Protein AF-A0A812UR69-F1 (afdb_monomer_lite)

Foldseek 3Di:
DPPLPPPDLVDKFKFFQQDQDPVQRWTFTDGPNCCSNLVGTEIEHPVQCPVVHDHQFIWIFGADPVDNGRYTHPIDTPGGRVVSVVVVVVVVVPDDDDDDDD

Secondary structure (DSSP, 8-state):
--------TTS-EEEEEEEEETTTTEEEEE-HHHHHHHSS-EEE-GGG-TT---TTEEEEEEE-TTSSS-BEEEEEEEEE-HHHHHHHHHHHHSSS------

Radius of gyration: 15.51 Å; chains: 1; bounding box: 27×39×50 Å

Structure (mmCIF, N/CA/C/O backbone):
data_AF-A0A812UR69-F1
#
_entry.id   AF-A0A812UR69-F1
#
loop_
_atom_site.group_PDB
_atom_site.id
_atom_site.type_symbol
_atom_site.label_atom_id
_atom_site.label_alt_id
_atom_site.label_comp_id
_atom_site.label_asym_id
_atom_site.label_entity_id
_atom_site.label_seq_id
_atom_site.pdbx_PDB_ins_code
_atom_site.Cartn_x
_atom_site.Cartn_y
_atom_site.Cartn_z
_atom_site.occupancy
_atom_site.B_iso_or_equiv
_atom_site.auth_seq_id
_atom_site.auth_comp_id
_atom_site.auth_asym_id
_atom_site.auth_atom_id
_atom_site.pdbx_PDB_model_num
ATOM 1 N N . ALA A 1 1 ? -16.134 -11.271 21.645 1.00 39.16 1 ALA A N 1
ATOM 2 C CA . ALA A 1 1 ? -16.160 -10.277 20.554 1.00 39.16 1 ALA A CA 1
ATOM 3 C C . ALA A 1 1 ? -14.962 -9.356 20.738 1.00 39.16 1 ALA A C 1
ATOM 5 O O . ALA A 1 1 ? -14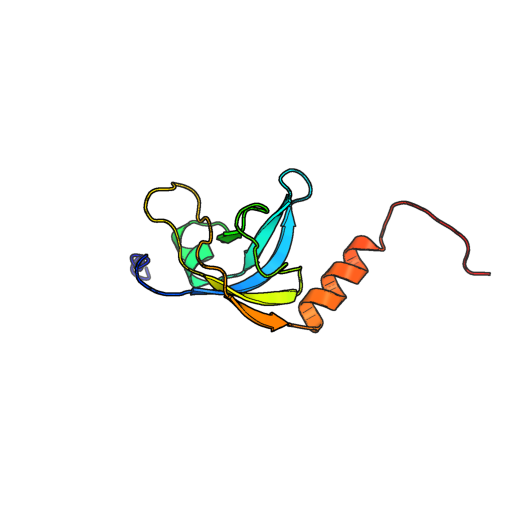.861 -8.740 21.791 1.00 39.16 1 ALA A O 1
ATOM 6 N N . ALA A 1 2 ? -14.002 -9.348 19.810 1.00 41.44 2 ALA A N 1
ATOM 7 C CA . ALA A 1 2 ? -12.871 -8.422 19.893 1.00 41.44 2 ALA A CA 1
ATOM 8 C C . ALA A 1 2 ? -13.381 -6.985 19.668 1.00 41.44 2 ALA A C 1
ATOM 10 O O . ALA A 1 2 ? -14.244 -6.801 18.805 1.00 41.44 2 ALA A O 1
ATOM 11 N N . PRO A 1 3 ? -12.907 -5.982 20.427 1.00 45.78 3 PRO A N 1
ATOM 12 C CA . PRO A 1 3 ? -13.348 -4.608 20.242 1.00 45.78 3 PRO A CA 1
ATOM 13 C C . PRO A 1 3 ? -12.934 -4.141 18.846 1.00 45.78 3 PRO A C 1
ATOM 15 O O . PRO A 1 3 ? -11.768 -4.279 18.463 1.00 45.78 3 PRO A O 1
ATOM 18 N N . ALA A 1 4 ? -13.900 -3.611 18.091 1.00 49.97 4 ALA A N 1
ATOM 19 C CA . ALA A 1 4 ? -13.674 -2.946 16.816 1.00 49.97 4 ALA A CA 1
ATOM 20 C C . ALA A 1 4 ? -12.647 -1.834 17.044 1.00 49.97 4 ALA A C 1
ATOM 22 O O . ALA A 1 4 ? -12.959 -0.766 17.567 1.00 49.97 4 ALA A O 1
ATOM 23 N N . SER A 1 5 ? -11.385 -2.145 16.763 1.00 54.41 5 SER A N 1
ATOM 24 C CA . SER A 1 5 ? -10.280 -1.231 16.995 1.00 54.41 5 SER A CA 1
ATOM 25 C C . SER A 1 5 ? -10.488 -0.072 16.035 1.00 54.41 5 SER A C 1
ATOM 27 O O . SER A 1 5 ? -10.471 -0.267 14.819 1.00 54.41 5 SER A O 1
ATOM 29 N N . ALA A 1 6 ? -10.784 1.107 16.581 1.00 62.19 6 ALA A N 1
ATOM 30 C CA . ALA A 1 6 ? -10.875 2.330 15.807 1.00 62.19 6 ALA A CA 1
ATOM 31 C C . ALA A 1 6 ? -9.547 2.501 15.062 1.00 62.19 6 ALA A C 1
ATOM 33 O O . ALA A 1 6 ? -8.495 2.626 15.695 1.00 62.19 6 ALA A O 1
ATOM 34 N N . LEU A 1 7 ? -9.574 2.435 13.728 1.00 67.62 7 LEU A N 1
ATOM 35 C CA . LEU A 1 7 ? -8.378 2.699 12.942 1.00 67.62 7 LEU A CA 1
ATOM 36 C C . LEU A 1 7 ? -7.969 4.145 13.190 1.00 67.62 7 LEU A C 1
ATOM 38 O O . LEU A 1 7 ? -8.722 5.080 12.928 1.00 67.62 7 LEU A O 1
ATOM 42 N N . ASN A 1 8 ? -6.771 4.334 13.731 1.00 74.44 8 ASN A N 1
ATOM 43 C CA . ASN A 1 8 ? -6.233 5.666 13.910 1.00 74.44 8 ASN A CA 1
ATOM 44 C C . ASN A 1 8 ? -5.606 6.117 12.589 1.00 74.44 8 ASN A C 1
ATOM 46 O O . ASN A 1 8 ? -4.471 5.766 12.279 1.00 74.44 8 ASN A O 1
ATOM 50 N N . PHE A 1 9 ? -6.350 6.920 11.833 1.00 72.81 9 PHE A N 1
ATOM 51 C CA . PHE A 1 9 ? -5.942 7.477 10.538 1.00 72.81 9 PHE A CA 1
ATOM 52 C C . PHE A 1 9 ? -4.687 8.366 10.599 1.00 72.81 9 PHE A C 1
ATOM 54 O O . PHE A 1 9 ? -4.120 8.711 9.567 1.00 72.81 9 PHE A O 1
ATOM 61 N N . LYS A 1 10 ? -4.220 8.739 11.801 1.00 76.94 10 LYS A N 1
ATOM 62 C CA . LYS A 1 10 ? -2.944 9.451 11.984 1.00 76.94 10 LYS A CA 1
ATOM 63 C C . LYS A 1 10 ? -1.726 8.524 11.966 1.00 76.94 10 LYS A C 1
ATOM 65 O O . LYS A 1 10 ? -0.602 9.021 11.915 1.00 76.94 10 LYS A O 1
ATOM 70 N N . LEU A 1 11 ? -1.930 7.211 12.053 1.00 82.62 11 LEU A N 1
ATOM 71 C CA . LEU A 1 11 ? -0.857 6.226 12.014 1.00 82.62 11 LEU A CA 1
ATOM 72 C C . LEU A 1 11 ? -0.485 5.883 10.573 1.00 82.62 11 LEU A C 1
ATOM 74 O O . LEU A 1 11 ? -1.294 5.981 9.650 1.00 82.62 11 LEU A O 1
ATOM 78 N N . SER A 1 12 ? 0.762 5.464 10.406 1.00 86.94 12 SER A N 1
ATOM 79 C CA . SER A 1 12 ? 1.225 4.843 9.174 1.00 86.94 12 SER A CA 1
ATOM 80 C C . SER A 1 12 ? 0.951 3.340 9.237 1.00 86.94 12 SER A C 1
ATOM 82 O O . SER A 1 12 ? 1.267 2.690 10.233 1.00 86.94 12 SER A O 1
ATOM 84 N N . PHE A 1 13 ? 0.380 2.797 8.171 1.00 88.75 13 PHE A N 1
ATOM 85 C CA . PHE A 1 13 ? 0.130 1.375 7.978 1.00 88.75 13 PHE A CA 1
ATOM 86 C C . PHE A 1 13 ? 1.149 0.822 6.994 1.00 88.75 13 PHE A C 1
ATOM 88 O O . PHE A 1 13 ? 1.519 1.503 6.046 1.00 88.75 13 PHE A O 1
ATOM 95 N N . SER A 1 14 ? 1.599 -0.407 7.218 1.00 89.06 14 SER A N 1
ATOM 96 C CA . SER A 1 14 ? 2.445 -1.131 6.272 1.00 89.06 14 SER A CA 1
ATOM 97 C C . SER A 1 14 ? 1.651 -2.288 5.689 1.00 89.06 14 SER A C 1
ATOM 99 O O . SER A 1 14 ? 0.847 -2.911 6.393 1.00 89.06 14 SER A O 1
ATOM 101 N N . GLY A 1 15 ? 1.862 -2.558 4.412 1.00 90.06 15 GLY A N 1
ATOM 102 C CA . GLY A 1 15 ? 1.247 -3.678 3.726 1.00 90.06 15 GLY A CA 1
ATOM 103 C C . GLY A 1 15 ? 2.004 -4.036 2.461 1.00 90.06 15 GLY A C 1
ATOM 104 O O . GLY A 1 15 ? 2.916 -3.322 2.033 1.00 90.06 15 GLY A O 1
ATOM 105 N N . VAL A 1 16 ? 1.613 -5.162 1.880 1.00 91.88 16 VAL A N 1
ATOM 106 C CA . VAL A 1 16 ? 2.191 -5.661 0.633 1.00 91.88 16 VAL A CA 1
ATOM 107 C C . VAL A 1 16 ? 1.159 -5.492 -0.460 1.00 91.88 16 VAL A C 1
ATOM 109 O O . VAL A 1 16 ? -0.013 -5.818 -0.274 1.00 91.88 16 VAL A O 1
ATOM 112 N N . VAL A 1 17 ? 1.570 -4.958 -1.603 1.00 92.06 17 VAL A N 1
ATOM 113 C CA . VAL A 1 17 ? 0.696 -4.937 -2.772 1.00 92.06 17 VAL A CA 1
ATOM 114 C C . VAL A 1 17 ? 0.507 -6.368 -3.242 1.00 92.06 17 VAL A C 1
ATOM 116 O O . VAL A 1 17 ? 1.463 -7.008 -3.660 1.00 92.06 17 VAL A O 1
ATOM 119 N N . ASN A 1 18 ? -0.723 -6.857 -3.193 1.00 89.44 18 ASN A N 1
ATOM 120 C CA . ASN A 1 18 ? -1.038 -8.233 -3.560 1.00 89.44 18 ASN A C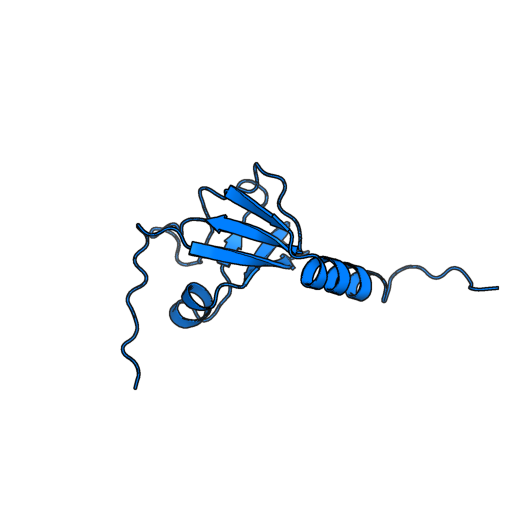A 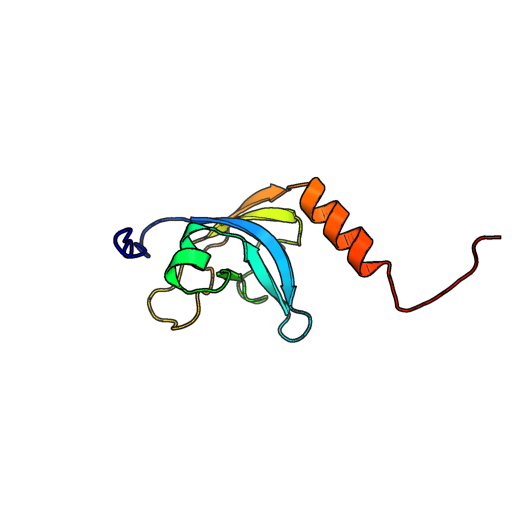1
ATOM 121 C C . ASN A 1 18 ? -1.655 -8.333 -4.961 1.00 89.44 18 ASN A C 1
ATOM 123 O O . ASN A 1 18 ? -1.555 -9.357 -5.622 1.00 89.44 18 ASN A O 1
ATOM 127 N N . ALA A 1 19 ? -2.299 -7.267 -5.436 1.00 87.75 19 ALA A N 1
ATOM 128 C CA . ALA A 1 19 ? -2.923 -7.272 -6.752 1.00 87.75 19 ALA A CA 1
ATOM 129 C C . ALA A 1 19 ? -2.997 -5.869 -7.353 1.00 87.75 19 ALA A C 1
ATOM 131 O O . ALA A 1 19 ? -2.969 -4.864 -6.644 1.00 87.75 19 ALA A O 1
ATOM 132 N N . LEU A 1 20 ? -3.136 -5.812 -8.673 1.00 87.00 20 LEU A N 1
ATOM 133 C CA . LEU A 1 20 ? -3.496 -4.610 -9.414 1.00 87.00 20 LEU A CA 1
ATOM 134 C C . LEU A 1 20 ? -4.918 -4.792 -9.946 1.00 87.00 20 LEU A C 1
ATOM 136 O O . LEU A 1 20 ? -5.217 -5.784 -10.604 1.00 87.00 20 LEU A O 1
ATOM 140 N N . GLU A 1 21 ? -5.801 -3.839 -9.672 1.00 85.94 21 GLU A N 1
ATOM 141 C CA . GLU A 1 21 ? -7.155 -3.826 -10.207 1.00 85.94 21 GLU A CA 1
ATOM 142 C C . GLU A 1 21 ? -7.118 -3.359 -11.676 1.00 85.94 21 GLU A C 1
ATOM 144 O O . GLU A 1 21 ? -6.876 -2.179 -11.940 1.00 85.94 21 GLU A O 1
ATOM 149 N N . PRO A 1 22 ? -7.397 -4.237 -12.659 1.00 76.75 22 PRO A N 1
ATOM 150 C CA . PRO A 1 22 ? -7.188 -3.927 -14.077 1.00 76.75 22 PRO A CA 1
ATOM 151 C C . PRO A 1 22 ? -8.176 -2.889 -14.626 1.00 76.75 22 PRO A C 1
ATOM 153 O O . PRO A 1 22 ? -7.920 -2.268 -15.651 1.00 76.75 22 PRO A O 1
ATOM 156 N N . LYS A 1 23 ? -9.320 -2.691 -13.957 1.00 81.44 23 LYS A N 1
ATOM 157 C CA . LYS A 1 23 ? -10.364 -1.751 -14.400 1.00 81.44 23 LYS A CA 1
ATOM 158 C C . LYS A 1 23 ? -10.047 -0.299 -14.058 1.00 81.44 23 LYS A C 1
ATOM 160 O O . LYS A 1 23 ? -10.392 0.597 -14.819 1.00 81.44 23 LYS A O 1
ATOM 165 N N . SER A 1 24 ? -9.457 -0.072 -12.894 1.00 81.25 24 SER A N 1
ATOM 166 C CA . SER A 1 24 ? -9.188 1.262 -12.349 1.00 81.25 24 SER A CA 1
ATOM 167 C C . SER A 1 24 ? -7.701 1.615 -12.367 1.00 81.25 24 SER A C 1
ATOM 169 O O . SER A 1 24 ? -7.353 2.787 -12.244 1.00 81.25 24 SER A O 1
ATOM 171 N N . GLY A 1 25 ? -6.826 0.613 -12.501 1.00 83.12 25 GLY A N 1
ATOM 172 C CA . GLY A 1 25 ? -5.389 0.755 -12.292 1.00 83.12 25 GLY A CA 1
ATOM 173 C C . GLY A 1 25 ? -5.012 0.931 -10.819 1.00 83.12 25 GLY A C 1
ATOM 174 O O . GLY A 1 25 ? -3.902 1.374 -10.532 1.00 83.12 25 GLY A O 1
ATOM 175 N N . ASN A 1 26 ? -5.922 0.635 -9.882 1.00 89.06 26 ASN A N 1
ATOM 176 C CA . ASN A 1 26 ? -5.653 0.763 -8.453 1.00 89.06 26 ASN A CA 1
ATOM 177 C C . ASN A 1 26 ? -4.851 -0.434 -7.939 1.00 89.06 26 ASN A C 1
ATOM 179 O O . ASN A 1 26 ? -5.201 -1.581 -8.202 1.00 89.06 26 ASN A O 1
ATOM 183 N N . LEU A 1 27 ? -3.819 -0.189 -7.140 1.00 89.56 27 LEU A N 1
ATOM 184 C CA . LEU A 1 27 ? -3.069 -1.260 -6.482 1.00 89.56 27 LEU A CA 1
ATOM 185 C C . LEU A 1 27 ? -3.757 -1.634 -5.174 1.00 89.56 27 LEU A C 1
ATOM 187 O O . LEU A 1 27 ? -4.034 -0.768 -4.346 1.00 89.56 27 LEU A O 1
ATOM 191 N N . LEU A 1 28 ? -4.011 -2.920 -4.983 1.00 91.06 28 LEU A N 1
ATOM 192 C CA . LEU A 1 28 ? -4.617 -3.491 -3.792 1.00 91.06 28 LEU A CA 1
ATOM 193 C C . LEU A 1 28 ? -3.514 -3.897 -2.822 1.00 91.06 28 LEU A C 1
ATOM 195 O O . LEU A 1 28 ? -2.712 -4.790 -3.099 1.00 91.06 28 LEU A O 1
ATOM 199 N N . ILE A 1 29 ? -3.490 -3.234 -1.674 1.00 91.50 29 ILE A N 1
ATOM 200 C CA . ILE A 1 29 ? -2.559 -3.504 -0.592 1.00 91.50 29 ILE A CA 1
ATOM 201 C C . ILE A 1 29 ? -3.242 -4.419 0.416 1.00 91.50 29 ILE A C 1
ATOM 203 O O . ILE A 1 29 ? -4.262 -4.058 1.019 1.00 91.50 29 ILE A O 1
ATOM 207 N N . ASP A 1 30 ? -2.637 -5.576 0.647 1.00 90.25 30 ASP A N 1
ATOM 208 C CA . ASP A 1 30 ? -3.023 -6.435 1.747 1.00 90.25 30 ASP A CA 1
ATOM 209 C C . ASP A 1 30 ? -2.483 -5.861 3.062 1.00 90.25 30 ASP A C 1
ATOM 211 O O . ASP A 1 30 ? -1.276 -5.731 3.289 1.00 90.25 30 ASP A O 1
ATOM 215 N N . CYS A 1 31 ? -3.410 -5.439 3.919 1.00 88.50 31 CYS A N 1
ATOM 216 C CA . CYS A 1 31 ? -3.109 -4.955 5.255 1.00 88.50 31 CYS A CA 1
ATOM 217 C C . CYS A 1 31 ? -4.189 -5.443 6.217 1.00 88.50 31 CYS A C 1
ATOM 219 O O . CYS A 1 31 ? -5.326 -4.963 6.196 1.00 88.50 31 CYS A O 1
ATOM 221 N N . ALA A 1 32 ? -3.826 -6.370 7.107 1.00 84.94 32 ALA A N 1
ATOM 222 C CA . ALA A 1 32 ? -4.761 -6.994 8.041 1.00 84.94 32 ALA A CA 1
ATOM 223 C C . ALA A 1 32 ? -5.516 -5.977 8.917 1.00 84.94 32 ALA A C 1
ATOM 225 O O . ALA A 1 32 ? -6.690 -6.180 9.221 1.00 84.94 32 ALA A O 1
ATOM 226 N N . ALA A 1 33 ? -4.871 -4.871 9.304 1.00 83.69 33 ALA A N 1
ATOM 227 C CA . ALA A 1 33 ? -5.505 -3.817 10.094 1.00 83.69 33 ALA A CA 1
ATOM 228 C C . ALA A 1 33 ? -6.624 -3.107 9.314 1.00 83.69 33 ALA A C 1
ATOM 230 O O . ALA A 1 33 ? -7.711 -2.892 9.851 1.00 83.69 33 ALA A O 1
ATOM 231 N N . VAL A 1 34 ? -6.373 -2.793 8.039 1.00 84.62 34 VAL A N 1
ATOM 232 C CA . VAL A 1 34 ? -7.338 -2.116 7.165 1.00 84.62 34 VAL A CA 1
ATOM 233 C C . VAL A 1 34 ? -8.464 -3.060 6.767 1.00 84.62 34 VAL A C 1
ATOM 235 O O . VAL A 1 34 ? -9.630 -2.733 6.986 1.00 84.62 34 VAL A O 1
ATOM 238 N N . SER A 1 35 ? -8.127 -4.263 6.296 1.00 84.75 35 SER A N 1
ATOM 239 C CA . SER A 1 35 ? -9.109 -5.277 5.899 1.00 84.75 35 SER A CA 1
ATOM 240 C C . SER A 1 35 ? -10.041 -5.668 7.043 1.00 84.75 35 SER A C 1
ATOM 242 O O . SER A 1 35 ? -11.233 -5.846 6.818 1.00 84.75 35 SER A O 1
ATOM 244 N N . ARG A 1 36 ? -9.553 -5.741 8.288 1.00 82.00 36 ARG A N 1
ATOM 245 C CA . ARG A 1 36 ? -10.411 -6.034 9.450 1.00 82.00 36 ARG A CA 1
ATOM 246 C C . ARG A 1 36 ? -11.395 -4.917 9.785 1.00 82.00 36 ARG A C 1
ATOM 248 O O . ARG A 1 36 ? -12.467 -5.213 10.300 1.00 82.00 36 ARG A O 1
ATOM 255 N N . HIS A 1 37 ? -11.032 -3.661 9.543 1.00 81.25 37 HIS A N 1
ATOM 256 C CA . HIS A 1 37 ? -11.873 -2.519 9.895 1.00 81.25 37 HIS A CA 1
ATOM 257 C C . HIS A 1 37 ? -12.858 -2.161 8.778 1.00 81.25 37 HIS A C 1
ATOM 259 O O . HIS A 1 37 ? -14.034 -1.934 9.038 1.00 81.25 37 HIS A O 1
ATOM 265 N N . PHE A 1 38 ? -12.381 -2.137 7.533 1.00 78.88 38 PHE A N 1
ATOM 266 C CA . PHE A 1 38 ? -13.163 -1.741 6.361 1.00 78.88 38 PHE A CA 1
ATOM 267 C C . PHE A 1 38 ? -13.807 -2.927 5.626 1.00 78.88 38 PHE A C 1
ATOM 269 O O . PHE A 1 38 ? -14.602 -2.720 4.706 1.00 78.88 38 PHE A O 1
ATOM 276 N N . GLY A 1 39 ? -13.445 -4.165 5.980 1.00 80.62 39 GLY A N 1
ATOM 277 C CA . GLY A 1 39 ? -13.876 -5.377 5.274 1.00 80.62 39 GLY A CA 1
ATOM 278 C C . GLY A 1 39 ? -13.293 -5.508 3.862 1.00 80.62 39 GLY A C 1
ATOM 279 O O . GLY A 1 39 ? -13.767 -6.330 3.084 1.00 80.62 39 GLY A O 1
ATOM 280 N N . ARG A 1 40 ? -12.312 -4.670 3.503 1.00 83.69 40 ARG A N 1
ATOM 281 C CA . ARG A 1 40 ? -11.698 -4.605 2.171 1.00 83.69 40 ARG A CA 1
ATOM 282 C C . ARG A 1 40 ? -10.241 -4.120 2.259 1.00 83.69 40 ARG A C 1
ATOM 284 O O . ARG A 1 40 ? -9.930 -3.375 3.194 1.00 83.69 40 ARG A O 1
ATOM 291 N N . PRO A 1 41 ? -9.374 -4.506 1.307 1.00 87.75 41 PRO A N 1
ATOM 292 C CA . PRO A 1 41 ? -7.978 -4.075 1.274 1.00 87.75 41 PRO A CA 1
ATOM 293 C C . PRO A 1 41 ? -7.845 -2.568 1.035 1.00 87.75 41 PRO A C 1
ATOM 295 O O . PRO A 1 41 ? -8.765 -1.920 0.526 1.00 87.75 41 PRO A O 1
ATOM 298 N N . ALA A 1 42 ? -6.684 -2.015 1.394 1.00 89.31 42 ALA A N 1
ATOM 299 C CA . ALA A 1 42 ? -6.364 -0.633 1.057 1.00 89.31 42 ALA A CA 1
ATOM 300 C C . ALA A 1 42 ? -6.042 -0.518 -0.437 1.00 89.31 42 ALA A C 1
ATOM 302 O O . ALA A 1 42 ? -5.552 -1.464 -1.048 1.00 89.31 42 ALA A O 1
ATOM 303 N N . MET A 1 43 ? -6.315 0.642 -1.026 1.00 91.31 43 MET A N 1
ATOM 304 C CA . MET A 1 43 ? -6.132 0.878 -2.457 1.00 91.31 43 MET A CA 1
ATOM 305 C C . MET A 1 43 ? -5.233 2.082 -2.701 1.00 91.31 43 MET A C 1
ATOM 307 O O . MET A 1 43 ? -5.486 3.157 -2.160 1.00 91.31 43 MET A O 1
ATOM 311 N N . ILE A 1 44 ? -4.229 1.936 -3.559 1.00 89.88 44 ILE A N 1
ATOM 312 C CA . ILE A 1 44 ? -3.431 3.056 -4.063 1.00 89.88 44 ILE A CA 1
ATOM 313 C C . ILE A 1 44 ? -3.988 3.442 -5.424 1.00 89.88 44 ILE A C 1
ATOM 315 O O . ILE A 1 44 ? -4.030 2.614 -6.333 1.00 89.88 44 ILE A O 1
ATOM 319 N N . ALA A 1 45 ? -4.390 4.701 -5.575 1.00 87.50 45 ALA A N 1
ATOM 320 C CA . ALA A 1 45 ? -4.732 5.228 -6.889 1.00 87.50 45 ALA A CA 1
ATOM 321 C C . ALA A 1 45 ? -3.470 5.352 -7.757 1.00 87.50 45 ALA A C 1
ATOM 323 O O . ALA A 1 45 ? -2.427 5.743 -7.233 1.00 87.50 45 ALA A O 1
ATOM 324 N N . PRO A 1 46 ? -3.548 5.150 -9.080 1.00 83.50 46 PRO A N 1
ATOM 325 C CA . PRO A 1 46 ? -2.397 5.334 -9.963 1.00 83.50 46 PRO A CA 1
ATOM 326 C C . PRO A 1 46 ? -1.821 6.758 -9.872 1.00 83.50 46 PRO A C 1
ATOM 328 O O . PRO A 1 46 ? -0.608 6.940 -9.852 1.00 83.50 46 PRO A O 1
ATOM 331 N N . SER A 1 47 ? -2.674 7.773 -9.689 1.00 83.44 47 SER A N 1
ATOM 332 C CA . SER A 1 47 ? -2.248 9.161 -9.445 1.00 83.44 47 SER A CA 1
ATOM 333 C C . SER A 1 47 ? -1.549 9.377 -8.094 1.00 83.44 47 SER A C 1
ATOM 335 O O . SER A 1 47 ? -0.865 10.378 -7.915 1.00 83.44 47 SER A O 1
ATOM 337 N N . ALA A 1 48 ? -1.734 8.462 -7.141 1.00 80.19 48 ALA A N 1
ATOM 338 C CA . ALA A 1 48 ? -1.150 8.483 -5.801 1.00 80.19 48 ALA A CA 1
ATOM 339 C C . ALA A 1 48 ? -0.003 7.464 -5.648 1.00 80.19 48 ALA A C 1
ATOM 341 O O . ALA A 1 48 ? 0.391 7.150 -4.525 1.00 80.19 48 ALA A O 1
ATOM 342 N N . ASN A 1 49 ? 0.546 6.968 -6.766 1.00 82.19 49 ASN A N 1
ATOM 343 C CA . ASN A 1 49 ? 1.668 6.032 -6.808 1.00 82.19 49 ASN A CA 1
ATOM 344 C C . ASN A 1 49 ? 2.966 6.689 -7.339 1.00 82.19 49 ASN A C 1
ATOM 346 O O . ASN A 1 49 ? 3.454 6.317 -8.406 1.00 82.19 49 ASN A O 1
ATOM 350 N N . PRO A 1 50 ? 3.560 7.667 -6.628 1.00 75.88 50 PRO A N 1
ATOM 351 C CA . PRO A 1 50 ? 4.765 8.356 -7.100 1.00 75.88 50 PRO A CA 1
ATOM 352 C C . PRO A 1 50 ? 6.006 7.450 -7.129 1.00 75.88 50 PRO A C 1
ATOM 354 O O . PRO A 1 50 ? 6.945 7.721 -7.869 1.00 75.88 50 PRO A O 1
ATOM 357 N N . MET A 1 51 ? 6.014 6.379 -6.330 1.00 77.56 51 MET A N 1
ATOM 358 C CA . MET A 1 51 ? 7.143 5.448 -6.199 1.00 77.56 51 MET A CA 1
ATOM 359 C C . MET A 1 51 ? 7.061 4.266 -7.170 1.00 77.56 51 MET A C 1
ATOM 361 O O . MET A 1 51 ? 7.870 3.348 -7.071 1.00 77.56 51 MET A O 1
ATOM 365 N N . ASN A 1 52 ? 6.082 4.274 -8.082 1.00 82.94 52 ASN A N 1
ATOM 366 C CA . ASN A 1 52 ? 5.847 3.207 -9.050 1.00 82.94 52 ASN A CA 1
ATOM 367 C C . ASN A 1 52 ? 5.764 1.814 -8.395 1.00 82.94 52 ASN A C 1
ATOM 369 O O . ASN A 1 52 ? 6.330 0.847 -8.896 1.00 82.94 52 ASN A O 1
ATOM 373 N N . ALA A 1 53 ? 5.071 1.727 -7.255 1.00 85.75 53 ALA A N 1
ATOM 374 C CA . ALA A 1 53 ? 4.823 0.474 -6.557 1.00 85.75 53 ALA A CA 1
ATOM 375 C C . ALA A 1 53 ? 4.102 -0.521 -7.476 1.00 85.75 53 ALA A C 1
ATOM 377 O O . ALA A 1 53 ? 3.234 -0.1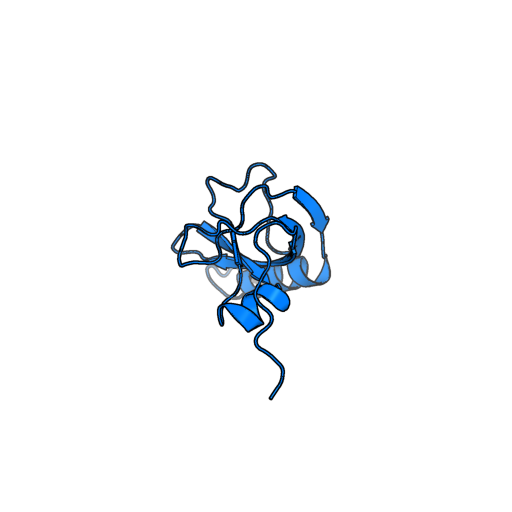37 -8.263 1.00 85.75 53 ALA A O 1
ATOM 378 N N . GLN A 1 54 ? 4.461 -1.793 -7.352 1.00 87.81 54 GLN A N 1
ATOM 379 C CA . GLN A 1 54 ? 3.935 -2.908 -8.140 1.00 87.81 54 GLN A CA 1
ATOM 380 C C . GLN A 1 54 ? 3.498 -4.042 -7.216 1.00 87.81 54 GLN A C 1
ATOM 382 O O . GLN A 1 54 ? 3.776 -4.005 -6.018 1.00 87.81 54 GLN A O 1
ATOM 387 N N . VAL A 1 55 ? 2.825 -5.057 -7.757 1.00 89.19 55 VAL A N 1
ATOM 388 C CA . VAL A 1 55 ? 2.501 -6.269 -6.993 1.00 89.19 55 VAL A CA 1
ATOM 389 C C . VAL A 1 55 ? 3.785 -6.906 -6.460 1.00 89.19 55 VAL A C 1
ATOM 391 O O . VAL A 1 55 ? 4.785 -6.950 -7.166 1.00 89.19 55 VAL A O 1
ATOM 394 N N . GLY A 1 56 ? 3.778 -7.292 -5.187 1.00 89.31 56 GLY A N 1
ATOM 395 C CA . GLY A 1 56 ? 4.961 -7.666 -4.413 1.00 89.31 56 GLY A CA 1
ATOM 396 C C . GLY A 1 56 ? 5.598 -6.500 -3.655 1.00 89.31 56 GLY A C 1
ATOM 397 O O . GLY A 1 56 ? 6.319 -6.714 -2.696 1.00 89.31 56 GLY A O 1
ATOM 398 N N . SER A 1 57 ? 5.316 -5.236 -3.975 1.00 89.44 57 SER A N 1
ATOM 399 C CA . SER A 1 57 ? 5.960 -4.114 -3.272 1.00 89.44 57 SER A CA 1
ATOM 400 C C . SER A 1 57 ? 5.496 -4.001 -1.821 1.00 89.44 57 SER A C 1
ATOM 402 O O . SER A 1 57 ? 4.299 -3.921 -1.539 1.00 89.44 57 SER A O 1
ATOM 404 N N . ILE A 1 58 ? 6.456 -3.922 -0.902 1.00 91.56 58 ILE A N 1
ATOM 405 C CA . ILE A 1 58 ? 6.222 -3.648 0.515 1.00 91.56 58 ILE A CA 1
ATOM 406 C C . ILE A 1 58 ? 6.266 -2.141 0.700 1.00 91.56 58 ILE A C 1
ATOM 408 O O . ILE A 1 58 ? 7.283 -1.491 0.436 1.00 91.56 58 ILE A O 1
ATOM 412 N N . LEU A 1 59 ? 5.167 -1.572 1.176 1.00 91.00 59 LEU A N 1
ATOM 413 C CA . LEU A 1 59 ? 5.025 -0.131 1.281 1.00 91.00 59 LEU A CA 1
ATOM 414 C C . LEU A 1 59 ? 4.317 0.294 2.557 1.00 91.00 59 LEU A C 1
ATOM 416 O O . LEU A 1 59 ? 3.502 -0.423 3.134 1.00 91.00 59 LEU A O 1
ATOM 420 N N . THR A 1 60 ? 4.661 1.496 2.997 1.00 91.38 60 THR A N 1
ATOM 421 C CA . THR A 1 60 ? 4.007 2.184 4.102 1.00 91.38 60 THR A CA 1
ATOM 422 C C . THR A 1 60 ? 3.143 3.304 3.557 1.00 91.38 60 THR A C 1
ATOM 424 O O . THR A 1 60 ? 3.574 4.062 2.696 1.00 91.38 60 THR A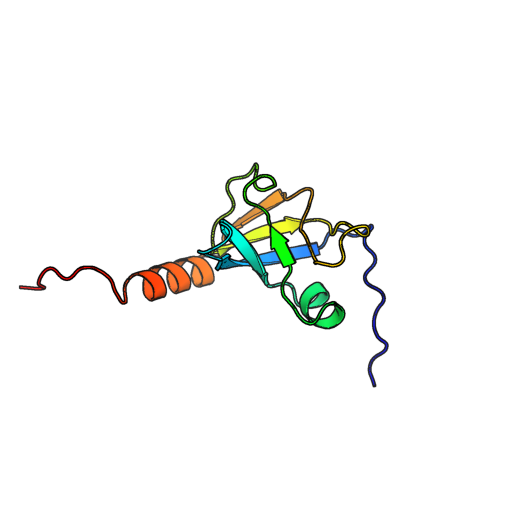 O 1
ATOM 427 N N . PHE A 1 61 ? 1.925 3.421 4.061 1.00 90.50 61 PHE A N 1
ATOM 428 C CA . PHE A 1 61 ? 0.937 4.388 3.614 1.00 90.50 61 PHE A CA 1
ATOM 429 C C . PHE A 1 61 ? 0.130 4.920 4.793 1.00 90.50 61 PHE A C 1
ATOM 431 O O . PHE A 1 61 ? 0.132 4.366 5.893 1.00 90.50 61 PHE A O 1
ATOM 438 N N . ARG A 1 62 ? -0.587 6.014 4.568 1.00 89.75 62 ARG A N 1
ATOM 439 C CA . ARG A 1 62 ? -1.604 6.533 5.484 1.00 89.75 62 ARG A CA 1
ATOM 440 C C . ARG A 1 62 ? -2.965 6.435 4.825 1.00 89.75 62 ARG A C 1
ATOM 442 O O . ARG A 1 62 ? -3.059 6.399 3.607 1.00 89.75 62 ARG A O 1
ATOM 449 N N . LEU A 1 63 ? -4.010 6.353 5.631 1.00 87.50 63 LEU A N 1
ATOM 450 C CA . LEU A 1 63 ? -5.377 6.333 5.129 1.00 87.50 63 LEU A CA 1
ATOM 451 C C . LEU A 1 63 ? -5.958 7.739 5.187 1.00 87.50 63 LEU A C 1
ATOM 453 O O . LEU A 1 63 ? -5.837 8.398 6.221 1.00 87.50 63 LEU A O 1
ATOM 457 N N . ASP A 1 64 ? -6.627 8.160 4.117 1.00 82.69 64 ASP A N 1
ATOM 458 C CA . ASP A 1 64 ? -7.397 9.400 4.149 1.00 82.69 64 ASP A CA 1
ATOM 459 C C . ASP A 1 64 ? -8.694 9.196 4.953 1.00 82.69 64 ASP A C 1
ATOM 461 O O . ASP A 1 64 ? -9.538 8.390 4.555 1.00 82.69 64 ASP A O 1
ATOM 465 N N . PRO A 1 65 ? -8.903 9.913 6.071 1.00 75.44 65 PRO A N 1
ATOM 466 C CA . PRO A 1 65 ? -10.118 9.774 6.871 1.00 75.44 65 PRO A CA 1
ATOM 467 C C . PRO A 1 65 ? -11.353 10.419 6.225 1.00 75.44 65 PRO A C 1
ATOM 469 O O . PRO A 1 65 ? -12.452 10.264 6.752 1.00 75.44 65 PRO A O 1
ATOM 472 N N . LYS A 1 66 ? -11.199 11.200 5.147 1.00 73.69 66 LYS A N 1
ATOM 473 C CA . LYS A 1 66 ? -12.311 11.892 4.478 1.00 73.69 66 LYS A CA 1
ATOM 474 C C . LYS A 1 66 ? -12.945 11.030 3.390 1.00 73.69 66 LYS A C 1
ATOM 476 O O . LYS A 1 66 ? -14.033 11.368 2.926 1.00 73.69 66 LYS A O 1
ATOM 481 N N . LYS A 1 67 ? -12.290 9.945 2.970 1.00 72.00 67 LYS A N 1
ATOM 482 C CA . LYS A 1 67 ? -12.822 9.006 1.980 1.00 72.00 67 LYS A CA 1
ATOM 483 C C . LYS A 1 67 ? -13.474 7.806 2.660 1.00 72.00 67 LYS A C 1
ATOM 485 O O . LYS A 1 67 ? -12.908 7.195 3.557 1.00 72.00 67 LYS A O 1
ATOM 490 N N . GLU A 1 68 ? -14.658 7.432 2.178 1.00 71.38 68 GLU A N 1
ATOM 491 C CA . GLU A 1 68 ? -15.369 6.223 2.630 1.00 71.38 68 GLU A CA 1
ATOM 492 C C . GLU A 1 68 ? -14.638 4.926 2.241 1.00 71.38 68 GLU A C 1
ATOM 494 O O . GLU A 1 68 ? -14.864 3.865 2.823 1.00 71.38 68 GLU A O 1
ATOM 499 N N . LEU A 1 69 ? -13.752 5.007 1.246 1.00 81.25 69 LEU A N 1
ATOM 500 C CA . LEU A 1 69 ? -12.904 3.911 0.798 1.00 81.25 69 LEU A CA 1
ATOM 501 C C . LEU A 1 69 ? -11.504 4.052 1.407 1.00 81.25 69 LEU A C 1
ATOM 503 O O . LEU A 1 69 ? -10.996 5.174 1.457 1.00 81.25 69 LEU A O 1
ATOM 507 N N . PRO A 1 70 ? -10.844 2.940 1.789 1.00 84.38 70 PRO A N 1
ATOM 508 C CA . PRO A 1 70 ? -9.493 2.962 2.336 1.00 84.38 70 PRO A CA 1
ATOM 509 C C . PRO A 1 70 ? -8.469 3.281 1.237 1.00 84.38 70 PRO A C 1
ATOM 511 O O . PRO A 1 70 ? -7.775 2.401 0.728 1.00 84.38 70 PRO A O 1
ATOM 514 N N . MET A 1 71 ? -8.401 4.551 0.840 1.00 88.00 71 MET A N 1
ATOM 515 C CA . MET A 1 71 ? -7.404 5.037 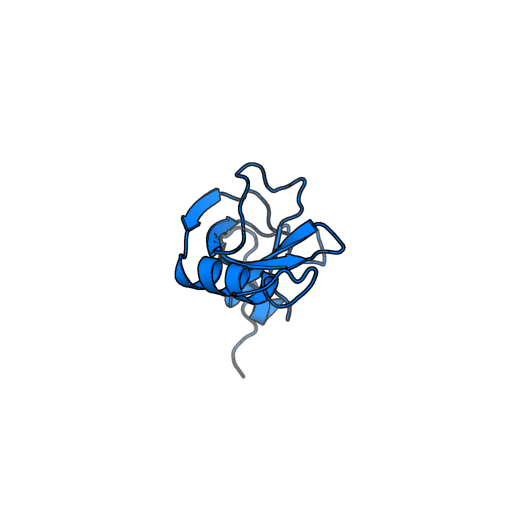-0.104 1.00 88.00 71 MET A CA 1
ATOM 516 C C . MET A 1 71 ? -6.107 5.337 0.634 1.00 88.00 71 MET A C 1
ATOM 518 O O . MET A 1 71 ? -6.084 6.076 1.619 1.00 88.00 71 MET A O 1
ATOM 522 N N . ALA A 1 72 ? -5.038 4.735 0.134 1.00 88.19 72 ALA A N 1
ATOM 523 C CA . ALA A 1 72 ? -3.688 4.934 0.604 1.00 88.19 72 ALA A CA 1
ATOM 524 C C . ALA A 1 72 ? -3.120 6.254 0.064 1.00 88.19 72 ALA A C 1
ATOM 526 O O . ALA A 1 72 ? -3.169 6.534 -1.134 1.00 88.19 72 ALA A O 1
ATOM 527 N N . GLU A 1 73 ? -2.548 7.040 0.967 1.00 88.00 73 GLU A N 1
ATOM 528 C CA . GLU A 1 73 ? -1.875 8.310 0.720 1.00 88.00 73 GLU A CA 1
ATOM 529 C C . GLU A 1 73 ? -0.463 8.275 1.302 1.00 88.00 73 GLU A C 1
ATOM 531 O O . GLU A 1 73 ? -0.177 7.481 2.202 1.00 88.00 73 GLU A O 1
ATOM 536 N N . ASN A 1 74 ? 0.416 9.173 0.842 1.00 86.69 74 ASN A N 1
ATOM 537 C CA . ASN A 1 74 ? 1.814 9.230 1.288 1.00 86.69 74 ASN A CA 1
ATOM 538 C C . ASN A 1 74 ? 2.489 7.850 1.239 1.00 86.69 74 ASN A C 1
ATOM 540 O O . ASN A 1 74 ? 3.050 7.380 2.230 1.00 86.69 74 ASN A O 1
ATOM 544 N N . VAL A 1 75 ? 2.376 7.191 0.086 1.00 88.06 75 VAL A N 1
ATOM 545 C CA . VAL A 1 75 ? 2.941 5.864 -0.145 1.00 88.06 75 VAL A CA 1
ATOM 546 C C . VAL A 1 75 ? 4.465 5.958 -0.209 1.00 88.06 75 VAL A C 1
ATOM 548 O O . VAL A 1 75 ? 5.019 6.664 -1.049 1.00 88.06 75 VAL A O 1
ATOM 551 N N . VAL A 1 76 ? 5.133 5.213 0.667 1.00 88.75 76 VAL A N 1
ATOM 552 C CA . VAL A 1 76 ? 6.588 5.065 0.728 1.00 88.75 76 VAL A CA 1
ATOM 553 C C . VAL A 1 76 ? 6.927 3.603 0.487 1.00 88.75 76 VAL A C 1
ATOM 555 O O . VAL A 1 76 ? 6.493 2.730 1.237 1.00 88.75 76 VAL A O 1
ATOM 558 N N . LEU A 1 77 ? 7.694 3.335 -0.566 1.00 89.94 77 LEU A N 1
ATOM 559 C CA . LEU A 1 77 ? 8.162 1.992 -0.882 1.00 89.94 77 LEU A CA 1
ATOM 560 C C . LEU A 1 77 ? 9.342 1.643 0.031 1.00 89.94 77 LEU A C 1
ATOM 562 O O . LEU A 1 77 ? 10.363 2.327 0.013 1.00 89.94 77 LEU A O 1
ATOM 566 N N . ASN A 1 78 ? 9.180 0.595 0.838 1.00 86.75 78 ASN A N 1
ATOM 567 C CA . ASN A 1 78 ? 10.200 0.128 1.780 1.00 86.75 78 ASN A CA 1
ATOM 568 C C . ASN A 1 78 ? 10.983 -1.069 1.244 1.00 86.75 78 ASN A C 1
ATOM 570 O O . ASN A 1 78 ? 12.100 -1.318 1.690 1.00 86.75 78 ASN A O 1
ATOM 574 N N . GLY A 1 79 ? 10.395 -1.833 0.326 1.00 88.69 79 GLY A N 1
ATOM 575 C CA . GLY A 1 79 ? 11.018 -3.026 -0.219 1.00 88.69 79 GLY A CA 1
ATOM 576 C C . GLY A 1 79 ? 10.104 -3.759 -1.184 1.00 88.69 79 GLY A C 1
ATOM 577 O O . GLY A 1 79 ? 9.099 -3.220 -1.650 1.00 88.69 79 GLY A O 1
ATOM 578 N N . PHE A 1 80 ? 10.464 -5.003 -1.465 1.00 88.38 80 PHE A N 1
ATOM 579 C CA . PHE A 1 80 ? 9.734 -5.869 -2.372 1.00 88.38 80 PHE A CA 1
ATOM 580 C C . PHE A 1 80 ? 9.735 -7.292 -1.821 1.00 88.38 80 PHE A C 1
ATOM 582 O O . PHE A 1 80 ? 10.784 -7.838 -1.484 1.00 88.38 80 PHE A O 1
ATOM 589 N N . ASP A 1 81 ? 8.545 -7.853 -1.703 1.00 87.38 81 ASP A N 1
ATOM 590 C CA . ASP A 1 81 ? 8.270 -9.240 -1.402 1.00 87.38 81 ASP A CA 1
ATOM 591 C C . ASP A 1 81 ? 8.307 -10.025 -2.713 1.00 87.38 81 ASP A C 1
ATOM 593 O O . ASP A 1 81 ? 7.403 -9.937 -3.553 1.00 87.38 81 ASP A O 1
ATOM 597 N N . GLN A 1 82 ? 9.416 -10.735 -2.916 1.00 82.69 82 GLN A N 1
ATOM 598 C CA . GLN A 1 82 ? 9.629 -11.508 -4.132 1.00 82.69 82 GLN A CA 1
ATOM 599 C C . GLN A 1 82 ? 8.592 -12.614 -4.284 1.00 82.69 82 GLN A C 1
ATOM 601 O O . GLN A 1 82 ? 8.121 -12.806 -5.392 1.00 82.69 82 GLN A O 1
ATOM 606 N N . GLU A 1 83 ? 8.193 -13.290 -3.206 1.00 84.38 83 GLU A N 1
ATOM 607 C CA . GLU A 1 83 ? 7.252 -14.413 -3.274 1.00 84.38 83 GLU A CA 1
ATOM 608 C C . GLU A 1 83 ? 5.880 -13.969 -3.802 1.00 84.38 83 GLU A C 1
ATOM 610 O O . GLU A 1 83 ? 5.307 -14.623 -4.675 1.00 84.38 83 GLU A O 1
ATOM 615 N N . VAL A 1 84 ? 5.377 -12.821 -3.335 1.00 82.94 84 VAL A N 1
ATOM 616 C CA . VAL A 1 84 ? 4.121 -12.233 -3.828 1.00 82.94 84 VAL A CA 1
ATOM 617 C C . VAL A 1 84 ? 4.255 -11.732 -5.269 1.00 82.94 84 VAL A C 1
ATOM 619 O O . VAL A 1 84 ? 3.343 -11.933 -6.074 1.00 82.94 84 VAL A O 1
ATOM 622 N N . GLY A 1 85 ? 5.383 -11.107 -5.618 1.00 80.12 85 GLY A N 1
ATOM 623 C CA . GLY A 1 85 ? 5.651 -10.668 -6.991 1.00 80.12 85 GLY A CA 1
ATOM 624 C C . GLY A 1 85 ? 5.672 -11.835 -7.986 1.00 80.12 85 GLY A C 1
ATOM 625 O O . GLY A 1 85 ? 4.954 -11.811 -8.984 1.00 80.12 85 GLY A O 1
ATOM 626 N N . ASP A 1 86 ? 6.421 -12.891 -7.666 1.00 80.94 86 ASP A N 1
ATOM 627 C CA . ASP A 1 86 ? 6.548 -14.115 -8.467 1.00 80.94 86 ASP A CA 1
ATOM 628 C C . ASP A 1 86 ? 5.200 -14.843 -8.613 1.00 80.94 86 ASP A C 1
ATOM 630 O O . ASP A 1 86 ? 4.898 -15.425 -9.656 1.00 80.94 86 ASP A O 1
ATOM 634 N N . ALA A 1 87 ? 4.375 -14.839 -7.561 1.00 79.50 87 ALA A N 1
ATOM 635 C CA . ALA A 1 87 ? 3.035 -15.416 -7.608 1.00 79.50 87 ALA A CA 1
ATOM 636 C C . ALA A 1 87 ? 2.119 -14.649 -8.572 1.00 79.50 87 ALA A C 1
ATOM 638 O O . ALA A 1 87 ? 1.378 -15.269 -9.331 1.00 79.50 87 ALA A O 1
ATOM 639 N N . TYR A 1 88 ? 2.185 -13.317 -8.578 1.00 77.12 88 TYR A N 1
ATOM 640 C CA . TYR A 1 88 ? 1.412 -12.498 -9.510 1.00 77.12 88 TYR A CA 1
ATOM 641 C C . TYR A 1 88 ? 1.840 -12.716 -10.961 1.00 77.12 88 TYR A C 1
ATOM 643 O O . TYR A 1 88 ? 0.977 -12.893 -11.819 1.00 77.12 88 TYR A O 1
ATOM 651 N N . GLU A 1 89 ? 3.149 -12.766 -11.220 1.00 71.38 89 GLU A N 1
ATOM 652 C CA . GLU A 1 89 ? 3.686 -12.987 -12.566 1.00 71.38 89 GLU A CA 1
ATOM 653 C C . GLU A 1 89 ? 3.213 -14.330 -13.141 1.00 71.38 89 GLU A C 1
ATOM 655 O O . GLU A 1 89 ? 2.700 -14.374 -14.261 1.00 71.38 89 GLU A O 1
ATOM 660 N N . ARG A 1 90 ? 3.252 -15.401 -12.330 1.00 70.12 90 ARG A N 1
ATOM 661 C CA . ARG A 1 90 ? 2.707 -16.718 -12.704 1.00 70.12 90 ARG A CA 1
ATOM 662 C C . ARG A 1 90 ? 1.215 -16.669 -13.029 1.00 70.12 90 ARG A C 1
ATOM 664 O O . ARG A 1 90 ? 0.793 -17.255 -14.013 1.00 70.12 90 ARG A O 1
ATOM 671 N N . VAL A 1 91 ? 0.413 -15.960 -12.233 1.00 67.62 91 VAL A N 1
ATOM 672 C CA . VAL A 1 91 ? -1.043 -15.875 -12.455 1.00 67.62 91 VAL A CA 1
ATOM 673 C C . VAL A 1 91 ? -1.383 -15.085 -13.722 1.00 67.62 91 VAL A C 1
ATOM 675 O O . VAL A 1 91 ? -2.380 -15.376 -14.381 1.00 67.62 91 VAL A O 1
ATOM 678 N N . THR A 1 92 ? -0.573 -14.090 -14.089 1.00 61.34 92 THR A N 1
ATOM 679 C CA . THR A 1 92 ? -0.755 -13.353 -15.350 1.00 61.34 92 THR A CA 1
ATOM 680 C C . THR A 1 92 ? -0.296 -14.121 -16.592 1.00 61.34 92 THR A C 1
ATOM 682 O O . THR A 1 92 ? -0.701 -13.751 -17.694 1.00 61.34 92 THR A O 1
ATOM 685 N N . ASP A 1 93 ? 0.493 -15.186 -16.433 1.00 58.34 93 ASP A N 1
ATOM 686 C CA . ASP A 1 93 ? 0.961 -16.042 -17.533 1.00 58.34 93 ASP A CA 1
ATOM 687 C C . ASP A 1 93 ? -0.140 -17.002 -18.045 1.00 58.34 93 ASP A C 1
ATOM 689 O O . ASP A 1 93 ? -0.154 -17.388 -19.213 1.00 58.34 93 ASP A O 1
ATOM 693 N N . ASP A 1 94 ? -1.162 -17.291 -17.228 1.00 53.09 94 ASP A N 1
ATOM 694 C CA . ASP A 1 94 ? -2.234 -18.257 -17.526 1.00 53.09 94 ASP A CA 1
ATOM 695 C C . ASP A 1 94 ? -3.381 -17.740 -18.438 1.00 53.09 94 ASP A C 1
ATOM 697 O O . ASP A 1 94 ? -4.498 -18.267 -18.415 1.00 53.09 94 ASP A O 1
ATOM 701 N N . GLY A 1 95 ? -3.128 -16.761 -19.320 1.00 53.22 95 GLY A N 1
ATOM 702 C CA . GLY A 1 95 ? -3.923 -16.661 -20.554 1.00 53.22 95 GLY A CA 1
ATOM 703 C C . GLY A 1 95 ? -4.264 -15.275 -21.099 1.00 53.22 95 GLY A C 1
ATOM 704 O O . GLY A 1 95 ? -5.352 -14.754 -20.859 1.00 53.22 95 GLY A O 1
ATOM 705 N N . PHE A 1 96 ? -3.436 -14.805 -22.038 1.00 53.66 96 PHE A N 1
ATOM 706 C CA . PHE A 1 96 ? -3.905 -14.514 -23.402 1.00 53.66 96 PHE A CA 1
ATOM 707 C C . PHE A 1 96 ? -2.721 -14.496 -24.392 1.00 53.66 96 PHE A C 1
ATOM 709 O O . PHE A 1 96 ? -2.046 -13.482 -24.536 1.00 53.66 96 PHE A O 1
ATOM 716 N N . GLY A 1 97 ? -2.485 -15.603 -25.112 1.00 42.88 97 GLY A N 1
ATOM 717 C CA . GLY A 1 97 ? -1.580 -15.628 -26.274 1.00 42.88 97 GLY A CA 1
ATOM 718 C C . GLY A 1 97 ? -0.611 -16.807 -26.301 1.00 42.88 97 GLY A C 1
ATOM 719 O O . GLY A 1 97 ? 0.523 -16.699 -25.857 1.00 42.88 97 GLY A O 1
ATOM 720 N N . GLY A 1 98 ? -1.051 -17.932 -26.865 1.00 47.84 98 GLY A N 1
ATOM 721 C CA . GLY A 1 98 ? -0.183 -19.077 -27.105 1.00 47.84 98 GLY A CA 1
ATOM 722 C C . GLY A 1 98 ? 0.920 -18.802 -28.130 1.00 47.84 98 GLY A C 1
ATOM 723 O O . GLY A 1 98 ? 0.679 -18.187 -29.165 1.00 47.84 98 GLY A O 1
ATOM 724 N N . ALA A 1 99 ? 2.098 -19.365 -27.877 1.00 46.00 99 ALA A N 1
ATOM 725 C CA . ALA A 1 99 ? 3.013 -19.830 -28.910 1.00 46.00 99 ALA A CA 1
ATOM 726 C C . ALA A 1 99 ? 3.913 -20.935 -28.331 1.00 46.00 99 ALA A C 1
ATOM 728 O O . ALA A 1 99 ? 4.854 -20.666 -27.598 1.00 46.00 99 ALA A O 1
ATOM 729 N N . GLY A 1 100 ? 3.544 -22.175 -28.662 1.00 42.34 100 GLY A N 1
ATOM 730 C CA . GLY A 1 100 ? 4.369 -23.383 -28.775 1.00 42.34 100 GLY A CA 1
ATOM 731 C C . GLY A 1 100 ? 5.643 -23.518 -27.940 1.00 42.34 100 GLY A C 1
ATOM 732 O O . GLY A 1 100 ? 6.693 -23.014 -28.323 1.00 42.34 100 GLY A O 1
ATOM 733 N N . PHE A 1 101 ? 5.582 -24.388 -26.931 1.00 45.97 101 PHE A N 1
ATOM 734 C CA . PHE A 1 101 ? 6.724 -25.233 -26.588 1.00 45.97 101 PHE A CA 1
ATOM 735 C C . PHE A 1 101 ? 6.863 -26.319 -27.669 1.00 45.97 101 PHE A C 1
ATOM 737 O O . PHE A 1 101 ? 6.004 -27.198 -27.778 1.00 45.97 101 PHE A O 1
ATOM 744 N N . LEU A 1 102 ? 7.918 -26.211 -28.480 1.00 50.47 102 LEU A N 1
ATOM 745 C CA . LEU A 1 102 ? 8.490 -27.290 -29.292 1.00 50.47 102 LEU A CA 1
ATOM 746 C C . LEU A 1 102 ? 9.833 -27.685 -28.680 1.00 50.47 102 LEU A C 1
ATOM 748 O O . LEU A 1 102 ? 10.605 -26.757 -28.350 1.00 50.47 102 LEU A O 1
#

Organism: Symbiodinium pilosum (NCBI:txid2952)

Sequence (102 aa):
AAPASALNFKLSFSGVVNALEPKSGNLLIDCAAVSRHFGRPAMIAPSANPMNAQVGSILTFRLDPKKELPMAENVVLNGFDQEVGDAYERVTDDGFGGAGFL

pLDDT: mean 78.43, std 14.19, range [39.16, 92.06]